Protein AF-A3IJY5-F1 (afdb_monomer)

pLDDT: mean 81.61, std 14.94, range [40.0, 97.06]

Secondary structure (DSSP, 8-state):
-HHHHHHHHHHHHHHHHHHHHHHHHHHHHHHHHHHHHHHHHHHHHHHHHHHHHHHHHHHHHTTT-----S----GGGGTT-BHHHHHHHHHHTTPEEEEEETTEEEEE-SSS--EEEE-PTTTPBPPHHHHHHHHHHHT--HHHHHHT-

Mean predicted aligned error: 16.36 Å

Radius of gyration: 32.99 Å; Cα contacts (8 Å, |Δi|>4): 113; chains: 1; bounding box: 79×27×88 Å

Sequence (149 aa):
MIKLESEYAFEEAQTIEKEKEKILLQNKEIKEKLNSEIEKNKCLEFALDTYKKGKDYISNATDTNNSSNYPSIPTSYLTNISSRKAIKAFQKLGFEKDRHNGDHFILKKIETHTITVPIPHPRQELNPLTLKNILIQTNTSLEDFLDNL

Solvent-accessible surface area (backbone atoms only — not comparable to full-atom values): 8551 Å² total; per-residue (Å²): 109,73,70,59,56,54,50,52,54,50,53,52,53,54,51,54,52,55,52,51,52,52,52,52,52,51,54,50,52,50,52,52,54,52,52,54,52,51,54,52,49,51,55,50,52,53,51,50,51,53,51,49,52,56,48,49,58,51,57,68,51,59,79,78,50,100,72,76,96,55,82,83,77,59,49,78,81,39,56,90,38,30,37,70,40,53,53,50,17,42,40,73,75,59,34,41,85,70,53,75,59,91,55,32,39,32,33,34,31,98,92,47,80,71,46,76,45,64,36,58,81,86,84,39,57,43,56,27,67,60,53,51,50,50,32,61,76,66,73,49,57,71,64,67,47,62,79,40,92

Foldseek 3Di:
DVVVVVVVVVVVVVVVVVVVVVVVVVVVVVVVVVVVVVVVVVVVVVVVVVVVVVVVVVVVVVVPDPDDPDDCPDLVLQPPAALVQQVQLVVVVQWDFDDDDVQWTWTCHPVAGIDIRGHPPDGDRDRSVSSVVRCVRRVHDPVSSVVRD

Structure (mmCIF, N/CA/C/O backbone):
data_AF-A3IJY5-F1
#
_entry.id   AF-A3IJY5-F1
#
loop_
_atom_site.group_PDB
_atom_site.id
_atom_site.type_symbol
_atom_site.label_atom_id
_atom_site.label_alt_id
_atom_site.label_comp_id
_atom_site.label_asym_id
_atom_site.label_entity_id
_atom_site.label_seq_id
_atom_site.pdbx_PDB_ins_code
_atom_site.Cartn_x
_atom_site.Cartn_y
_atom_site.Cartn_z
_atom_site.occupancy
_atom_site.B_iso_or_equiv
_atom_site.auth_seq_id
_atom_site.auth_comp_id
_atom_site.auth_asym_id
_atom_site.auth_atom_id
_atom_site.pdbx_PDB_model_num
ATOM 1 N N . MET A 1 1 ? -52.881 1.410 57.050 1.00 62.75 1 MET A N 1
ATOM 2 C CA . MET A 1 1 ? -52.303 2.198 55.943 1.00 62.75 1 MET A CA 1
ATOM 3 C C . MET A 1 1 ? -50.832 2.505 56.203 1.00 62.75 1 MET A 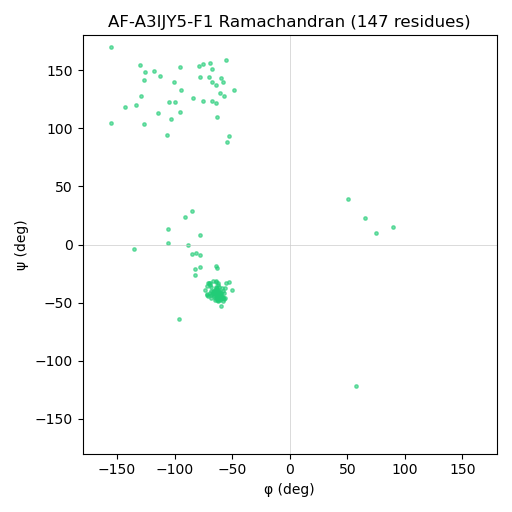C 1
ATOM 5 O O . MET A 1 1 ? -50.012 1.899 55.540 1.00 62.75 1 MET A O 1
ATOM 9 N N . ILE A 1 2 ? -50.499 3.253 57.263 1.00 63.47 2 ILE A N 1
ATOM 10 C CA . ILE A 1 2 ? -49.119 3.663 57.626 1.00 63.47 2 ILE A CA 1
ATOM 11 C C . ILE A 1 2 ? -48.096 2.504 57.665 1.00 63.47 2 ILE A C 1
ATOM 13 O O . ILE A 1 2 ? -46.962 2.655 57.230 1.00 63.47 2 ILE A O 1
ATOM 17 N N . LYS A 1 3 ? -48.495 1.323 58.159 1.00 65.06 3 LYS A N 1
ATOM 18 C CA . LYS A 1 3 ? -47.605 0.154 58.290 1.00 65.06 3 LYS A CA 1
ATOM 19 C C . LYS A 1 3 ? -47.220 -0.490 56.946 1.00 65.06 3 LYS A C 1
ATOM 21 O O . LYS A 1 3 ? -46.104 -0.970 56.811 1.00 65.06 3 LYS A O 1
ATOM 26 N N . LEU A 1 4 ? -48.128 -0.465 55.964 1.00 68.69 4 LEU A N 1
ATOM 27 C CA . LEU A 1 4 ? -47.862 -0.975 54.611 1.00 68.69 4 LEU A CA 1
ATOM 28 C C . LEU A 1 4 ? -46.951 -0.020 53.831 1.00 68.69 4 LEU A C 1
ATOM 30 O O . LEU A 1 4 ? -46.056 -0.465 53.123 1.00 68.69 4 LEU A O 1
ATOM 34 N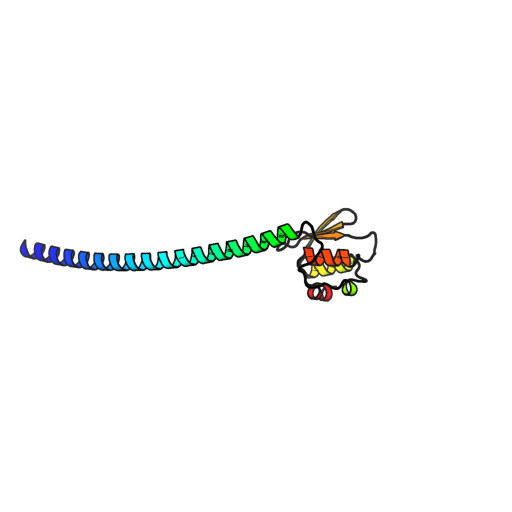 N . GLU A 1 5 ? -47.155 1.290 53.988 1.00 71.50 5 GLU A N 1
ATOM 35 C CA . GLU A 1 5 ? -46.312 2.314 53.355 1.00 71.50 5 GLU A CA 1
ATOM 36 C C . GLU A 1 5 ? -44.866 2.252 53.868 1.00 71.50 5 GLU A C 1
ATOM 38 O O . GLU A 1 5 ? -43.931 2.395 53.084 1.00 71.50 5 GLU A O 1
ATOM 43 N N . SER A 1 6 ? -44.664 1.966 55.162 1.00 73.88 6 SER A N 1
ATOM 44 C CA . SER A 1 6 ? -43.318 1.781 55.722 1.00 73.88 6 SER A CA 1
ATOM 45 C C . SER A 1 6 ? -42.614 0.512 55.235 1.00 73.88 6 SER A C 1
ATOM 47 O O . SER A 1 6 ? -41.395 0.512 55.098 1.00 73.88 6 SER A O 1
ATOM 49 N N . GLU A 1 7 ? -43.363 -0.563 54.980 1.00 78.75 7 GLU A N 1
ATOM 50 C CA . GLU A 1 7 ? -42.820 -1.828 54.461 1.00 78.75 7 GLU A CA 1
ATOM 51 C C . GLU A 1 7 ? -42.380 -1.671 53.002 1.00 78.75 7 GLU A C 1
ATOM 53 O O . GLU A 1 7 ? -41.259 -2.031 52.651 1.00 78.75 7 GLU A O 1
ATOM 58 N N . TYR A 1 8 ? -43.212 -1.020 52.184 1.00 80.69 8 TYR A N 1
ATOM 59 C CA . TYR A 1 8 ? -42.893 -0.716 50.789 1.00 80.69 8 TYR A CA 1
ATOM 60 C C . TYR A 1 8 ? -41.650 0.181 50.660 1.00 80.69 8 TYR A C 1
ATOM 62 O O . TYR A 1 8 ? -40.743 -0.116 49.886 1.00 80.69 8 TYR A O 1
ATOM 70 N N . ALA A 1 9 ? -41.559 1.237 51.476 1.00 83.00 9 ALA A N 1
ATOM 71 C CA . ALA A 1 9 ? -40.391 2.118 51.492 1.00 83.00 9 ALA A CA 1
ATOM 72 C C . ALA A 1 9 ? -39.099 1.388 51.914 1.00 83.00 9 ALA A C 1
ATOM 74 O O . ALA A 1 9 ? -38.011 1.716 51.438 1.00 83.00 9 ALA A O 1
ATOM 75 N N . PHE A 1 10 ? -39.206 0.394 52.801 1.00 85.50 10 PHE A N 1
ATOM 76 C CA . PHE A 1 10 ? -38.069 -0.418 53.230 1.00 85.50 10 PHE A CA 1
ATOM 77 C C . PHE A 1 10 ? -37.588 -1.372 52.127 1.00 85.50 10 PHE A C 1
ATOM 79 O O . PHE A 1 10 ? -36.384 -1.475 51.887 1.00 85.50 10 PHE A O 1
ATOM 86 N N . GLU A 1 11 ? -38.510 -2.038 51.428 1.00 87.19 11 GLU A N 1
ATOM 87 C CA . GLU A 1 11 ? -38.173 -2.895 50.286 1.00 87.19 11 GLU A CA 1
ATOM 88 C C . GLU A 1 11 ? -37.520 -2.093 49.153 1.00 87.19 11 GLU A C 1
ATOM 90 O O . GLU A 1 11 ? -36.477 -2.495 48.630 1.00 87.19 11 GLU A O 1
ATOM 95 N N . GLU A 1 12 ? -38.070 -0.919 48.830 1.00 90.19 12 GLU A N 1
ATOM 96 C CA . GLU A 1 12 ? -37.521 -0.017 47.816 1.00 90.19 12 GLU A CA 1
ATOM 97 C C . GLU A 1 12 ? -36.095 0.432 48.180 1.00 90.19 12 GLU A C 1
ATOM 99 O O . GLU A 1 12 ? -35.175 0.293 47.369 1.00 90.19 12 GLU A O 1
ATOM 104 N N . ALA A 1 13 ? -35.857 0.847 49.429 1.00 87.06 13 ALA A N 1
ATOM 105 C CA . ALA A 1 13 ? -34.520 1.206 49.903 1.00 87.06 13 ALA A CA 1
ATOM 106 C C . ALA A 1 13 ? -33.512 0.051 49.759 1.00 87.06 13 ALA A C 1
ATOM 108 O O . ALA A 1 13 ? -32.376 0.264 49.331 1.00 87.06 13 ALA A O 1
ATOM 109 N N . GLN A 1 14 ? -33.934 -1.182 50.047 1.00 92.62 14 GLN A N 1
ATOM 110 C CA . GLN A 1 14 ? -33.075 -2.359 49.937 1.00 92.62 14 GLN A CA 1
ATOM 111 C C . GLN A 1 14 ? -32.749 -2.713 48.474 1.00 92.62 14 GLN A C 1
ATOM 113 O O . GLN A 1 14 ? -31.654 -3.195 48.175 1.00 92.62 14 GLN A O 1
ATOM 118 N N . THR A 1 15 ? -33.676 -2.472 47.541 1.00 93.25 15 THR A N 1
ATOM 119 C CA . THR A 1 15 ? -33.404 -2.640 46.103 1.00 93.25 15 THR A CA 1
ATOM 120 C C . THR A 1 15 ? -32.419 -1.601 45.577 1.00 93.25 15 THR A C 1
ATOM 122 O O . THR A 1 15 ? -31.458 -1.969 44.898 1.00 93.25 15 THR A O 1
ATOM 125 N N . ILE A 1 16 ? -32.590 -0.335 45.969 1.00 92.31 16 ILE A N 1
ATOM 126 C CA . ILE A 1 16 ? -31.683 0.765 45.619 1.00 92.31 16 ILE A CA 1
ATOM 127 C C . ILE A 1 16 ? -30.273 0.490 46.154 1.00 92.31 16 ILE A C 1
ATOM 129 O O . ILE A 1 16 ? -29.283 0.728 45.459 1.00 92.31 16 ILE A O 1
ATOM 133 N N . GLU A 1 17 ? -30.158 -0.044 47.372 1.00 93.06 17 GLU A N 1
ATOM 134 C CA . GLU A 1 17 ? -28.868 -0.390 47.972 1.00 93.06 17 GLU A CA 1
ATOM 135 C C . GLU A 1 17 ? -28.141 -1.488 47.179 1.00 93.06 17 GLU A C 1
ATOM 137 O O . GLU A 1 17 ? -26.975 -1.315 46.816 1.00 93.06 17 GLU A O 1
ATOM 142 N N . LYS A 1 18 ? -28.846 -2.562 46.796 1.00 94.75 18 LYS A N 1
ATOM 143 C CA . LYS A 1 18 ? -28.293 -3.630 45.940 1.00 94.75 18 LYS A CA 1
ATOM 144 C C . LYS A 1 18 ? -27.859 -3.110 44.568 1.00 94.75 18 LYS A C 1
ATOM 146 O O . LYS A 1 18 ? -26.823 -3.517 44.040 1.00 94.75 18 LYS A O 1
ATOM 151 N N . GLU A 1 19 ? -28.640 -2.214 43.969 1.00 95.25 19 GLU A N 1
ATOM 152 C CA . GLU A 1 19 ? -28.309 -1.628 42.670 1.00 95.25 19 GLU A CA 1
ATOM 153 C C . GLU A 1 19 ? -27.078 -0.715 42.760 1.00 95.25 19 GLU A C 1
ATOM 155 O O . GLU A 1 19 ? -26.178 -0.794 41.921 1.00 95.25 19 GLU A O 1
ATOM 160 N N . LYS A 1 20 ? -26.971 0.074 43.834 1.00 95.12 20 LYS A N 1
ATOM 161 C CA . LYS A 1 20 ? -25.795 0.901 44.124 1.00 95.12 20 LYS A CA 1
ATOM 162 C C . LYS A 1 20 ? -24.528 0.059 44.281 1.00 95.12 20 LYS A C 1
ATOM 164 O O . LYS A 1 20 ? -23.491 0.426 43.727 1.00 95.12 20 LYS A O 1
ATOM 169 N N . GLU A 1 21 ? -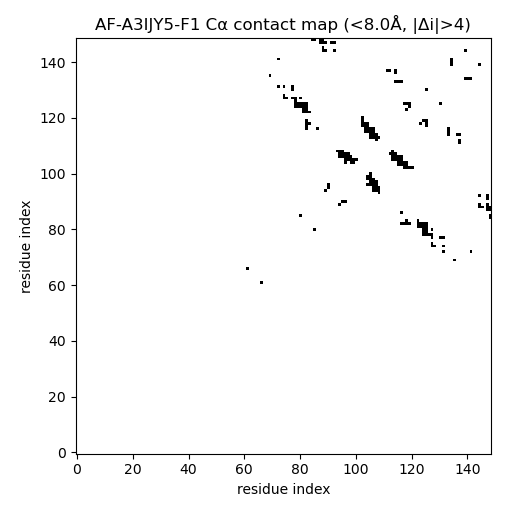24.596 -1.066 44.991 1.00 95.69 21 GLU A N 1
ATOM 170 C CA . GLU A 1 21 ? -23.463 -1.993 45.117 1.00 95.69 21 GLU A CA 1
ATOM 171 C C . GLU A 1 21 ? -23.044 -2.577 43.764 1.00 95.69 21 GLU A C 1
ATOM 173 O O . GLU A 1 21 ? -21.853 -2.623 43.441 1.00 95.69 21 GLU A O 1
ATOM 178 N N . LYS A 1 22 ? -24.016 -2.958 42.928 1.00 96.69 22 LYS A N 1
ATOM 179 C CA . LYS A 1 22 ? -23.751 -3.464 41.577 1.00 96.69 22 LYS A CA 1
ATOM 180 C C . LYS A 1 22 ? -23.062 -2.414 40.704 1.00 96.69 22 LYS A C 1
ATOM 182 O O . LYS A 1 22 ? -22.065 -2.725 40.051 1.00 96.69 22 LYS A O 1
ATOM 187 N N . ILE A 1 23 ? -23.553 -1.174 40.721 1.00 95.94 23 ILE A N 1
ATOM 188 C CA . ILE A 1 23 ? -22.954 -0.050 39.989 1.00 95.94 23 ILE A CA 1
ATOM 189 C C . ILE A 1 23 ? -21.532 0.224 40.495 1.00 95.94 23 ILE A C 1
ATOM 191 O O . ILE A 1 23 ? -20.623 0.455 39.698 1.00 95.94 23 ILE A O 1
ATOM 195 N N . LEU A 1 24 ? -21.306 0.163 41.810 1.00 96.44 24 LEU A N 1
ATOM 196 C CA . LEU A 1 24 ? -19.981 0.354 42.397 1.00 96.44 24 LEU A CA 1
ATOM 197 C C . LEU A 1 24 ? -18.983 -0.701 41.899 1.00 96.44 24 LEU A C 1
ATOM 199 O O . LEU A 1 24 ? -17.856 -0.358 41.534 1.00 96.44 24 LEU A O 1
ATOM 203 N N . LEU A 1 25 ? -19.404 -1.966 41.843 1.00 96.31 25 LEU A N 1
ATOM 204 C CA . LEU A 1 25 ? -18.572 -3.059 41.348 1.00 96.31 25 LEU A CA 1
ATOM 205 C C . LEU A 1 25 ? -18.259 -2.903 39.853 1.00 96.31 25 LEU A C 1
ATOM 207 O O . LEU A 1 25 ? -17.102 -3.024 39.455 1.00 96.31 25 LEU A O 1
ATOM 211 N N . GLN A 1 26 ? -19.261 -2.550 39.043 1.00 96.31 26 GLN A N 1
ATOM 212 C CA . GLN A 1 26 ? -19.077 -2.270 37.616 1.00 96.31 26 GLN A CA 1
ATOM 213 C C . GLN A 1 26 ? -18.105 -1.106 37.385 1.00 96.31 26 GLN A C 1
ATOM 215 O O . GLN A 1 26 ? -17.205 -1.209 36.555 1.00 96.31 26 GLN A O 1
ATOM 220 N N . ASN A 1 27 ? -18.228 -0.021 38.154 1.00 96.12 27 ASN A N 1
ATOM 221 C CA . ASN A 1 27 ? -17.319 1.123 38.064 1.00 96.12 27 ASN A CA 1
ATOM 222 C C . ASN A 1 27 ? -15.878 0.747 38.424 1.00 96.12 27 ASN A C 1
ATOM 224 O O . ASN A 1 27 ? -14.938 1.238 37.795 1.00 96.12 27 ASN A O 1
ATOM 228 N N . LYS A 1 28 ? -15.693 -0.138 39.409 1.00 96.94 28 LYS A N 1
ATOM 229 C CA . LYS A 1 28 ? -14.371 -0.668 39.754 1.00 96.94 28 LYS A CA 1
ATOM 230 C C . LYS A 1 28 ? -13.773 -1.458 38.586 1.00 96.94 28 LYS A C 1
ATOM 232 O O . LYS A 1 28 ? -12.639 -1.191 38.199 1.00 96.94 28 LYS A O 1
ATOM 237 N N . GLU A 1 29 ? -14.548 -2.357 37.987 1.00 96.94 29 GLU A N 1
ATOM 238 C CA . GLU A 1 29 ? -14.103 -3.177 36.856 1.00 96.94 29 GLU A CA 1
ATOM 239 C C . GLU A 1 29 ? -13.775 -2.323 35.617 1.00 96.94 29 GLU A C 1
ATOM 241 O O . GLU A 1 29 ? -12.755 -2.528 34.958 1.00 96.94 29 GLU A O 1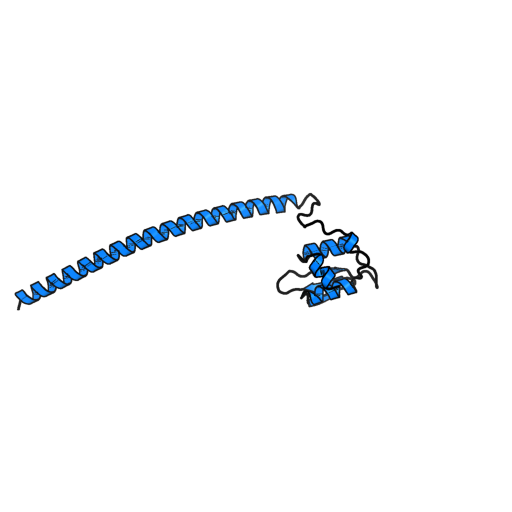
ATOM 246 N N . ILE A 1 30 ? -14.598 -1.311 35.320 1.00 97.06 30 ILE A N 1
ATOM 247 C CA . ILE A 1 30 ? -14.348 -0.351 34.234 1.00 97.06 30 ILE A CA 1
ATOM 248 C C . ILE A 1 30 ? -13.039 0.404 34.472 1.00 97.06 30 ILE A C 1
ATOM 250 O O . ILE A 1 30 ? -12.248 0.571 33.544 1.00 97.06 30 ILE A O 1
ATOM 254 N N . LYS A 1 31 ? -12.783 0.838 35.710 1.00 96.00 31 LYS A N 1
ATOM 255 C CA . LYS A 1 31 ? -11.553 1.553 36.066 1.00 96.00 31 LYS A CA 1
ATOM 256 C C . LYS A 1 31 ? -10.311 0.677 35.889 1.00 96.00 31 LYS A C 1
ATOM 258 O O . LYS A 1 31 ? -9.300 1.163 35.387 1.00 96.00 31 LYS A O 1
ATOM 263 N N . GLU A 1 32 ? -10.388 -0.597 36.263 1.00 96.25 32 GLU A N 1
ATOM 264 C CA . GLU A 1 32 ? -9.300 -1.563 36.065 1.00 96.25 32 GLU A CA 1
ATOM 265 C C . GLU A 1 32 ? -9.030 -1.808 34.572 1.00 96.25 32 GLU A C 1
ATOM 267 O O . GLU A 1 32 ? -7.882 -1.707 34.132 1.00 96.25 32 GLU A O 1
ATOM 272 N N . LYS A 1 33 ? -10.083 -2.023 33.768 1.00 96.88 33 LYS A N 1
ATOM 273 C CA . LYS A 1 33 ? -9.973 -2.163 32.303 1.00 96.88 33 LYS A CA 1
ATOM 274 C C . LYS A 1 33 ? -9.361 -0.924 31.653 1.00 96.88 33 LYS A C 1
ATOM 276 O O . LYS A 1 33 ? -8.460 -1.045 30.828 1.00 96.88 33 LYS A O 1
ATOM 281 N N . LEU A 1 34 ? -9.811 0.264 32.056 1.00 96.38 34 LEU A N 1
ATOM 282 C CA . LEU A 1 34 ? -9.280 1.529 31.555 1.00 96.38 34 LEU A CA 1
ATOM 283 C C . LEU A 1 34 ? -7.787 1.677 31.870 1.00 96.38 34 LEU A C 1
ATOM 285 O O . LEU A 1 34 ? -7.019 2.071 30.997 1.00 96.38 34 LEU A O 1
ATOM 289 N N . ASN A 1 35 ? -7.361 1.339 33.091 1.00 95.94 35 ASN A N 1
ATOM 290 C CA . ASN A 1 35 ? -5.950 1.412 33.464 1.00 95.94 35 ASN A CA 1
ATOM 291 C C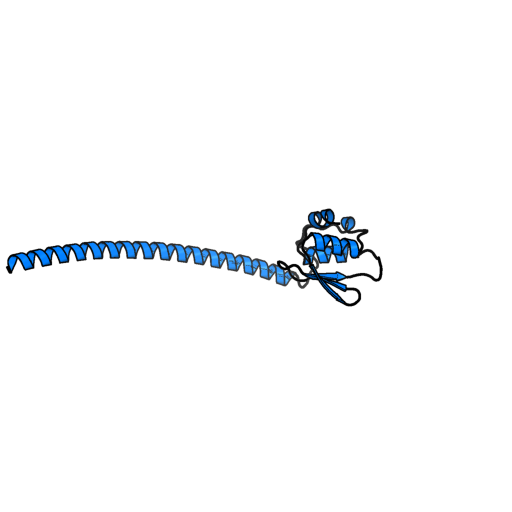 . ASN A 1 35 ? -5.087 0.445 32.635 1.00 95.94 35 ASN A C 1
ATOM 293 O O . ASN A 1 35 ? -4.018 0.830 32.168 1.00 95.94 35 ASN A O 1
ATOM 297 N N . SER A 1 36 ? -5.582 -0.772 32.393 1.00 94.44 36 SER A N 1
ATOM 298 C CA . SER A 1 36 ? -4.901 -1.753 31.542 1.00 94.44 36 SER A CA 1
ATOM 299 C C . SER A 1 36 ? -4.734 -1.259 30.097 1.00 94.44 36 SER A C 1
ATOM 301 O O . SER A 1 36 ? -3.645 -1.372 29.530 1.00 94.44 36 SER A O 1
ATOM 303 N N . GLU A 1 37 ? -5.763 -0.639 29.510 1.00 95.75 37 GLU A N 1
ATOM 304 C CA . GLU A 1 37 ? -5.663 -0.097 28.147 1.00 95.75 37 GLU A CA 1
ATOM 305 C C . GLU A 1 37 ? -4.720 1.120 28.084 1.00 95.75 37 GLU A C 1
ATOM 307 O O . GLU A 1 37 ? -3.972 1.274 27.119 1.00 95.75 37 GLU A O 1
ATOM 312 N N . ILE A 1 38 ? -4.682 1.958 29.130 1.00 96.19 38 ILE A N 1
ATOM 313 C CA . ILE A 1 38 ? -3.720 3.069 29.237 1.00 96.19 38 ILE A CA 1
ATOM 314 C C . ILE A 1 38 ? -2.279 2.546 29.238 1.00 96.19 38 ILE A C 1
ATOM 316 O O . ILE A 1 38 ? -1.424 3.105 28.552 1.00 96.19 38 ILE A O 1
ATOM 320 N N . GLU A 1 39 ? -1.988 1.486 29.993 1.00 93.75 39 GLU A N 1
ATOM 321 C CA . GLU A 1 39 ? -0.653 0.878 30.024 1.00 93.75 39 GLU A CA 1
ATOM 322 C C . GLU A 1 39 ? -0.256 0.317 28.657 1.00 93.75 39 GLU A C 1
ATOM 324 O O . GLU A 1 39 ? 0.842 0.590 28.168 1.00 93.75 39 GLU A O 1
ATOM 329 N N . LYS A 1 40 ? -1.178 -0.377 27.985 1.00 94.19 40 LYS A N 1
ATOM 330 C CA . LYS A 1 40 ? -0.967 -0.884 26.626 1.00 94.19 40 LYS A CA 1
ATOM 331 C C . LYS A 1 40 ? -0.697 0.242 25.623 1.00 94.19 40 LYS A C 1
ATOM 333 O O . LYS A 1 40 ? 0.230 0.129 24.821 1.00 94.19 40 LYS A O 1
ATOM 338 N N . ASN A 1 41 ? -1.446 1.342 25.698 1.00 94.12 41 ASN A N 1
ATOM 339 C CA . ASN A 1 41 ? -1.236 2.510 24.841 1.00 94.12 41 ASN A CA 1
ATOM 340 C C . ASN A 1 41 ? 0.132 3.158 25.080 1.00 94.12 41 ASN A C 1
ATOM 342 O O . ASN A 1 41 ? 0.826 3.463 24.115 1.00 94.12 41 ASN A O 1
ATOM 346 N N . LYS A 1 42 ? 0.583 3.273 26.336 1.00 94.38 42 LYS A N 1
ATOM 347 C CA . LYS A 1 42 ? 1.941 3.756 26.650 1.00 94.38 42 LYS A CA 1
ATOM 348 C C . LYS A 1 42 ? 3.026 2.865 26.045 1.00 94.38 42 LYS A C 1
ATOM 350 O O . LYS A 1 42 ? 4.005 3.370 25.500 1.00 94.38 42 LYS A O 1
ATOM 355 N N . CYS A 1 43 ? 2.861 1.542 26.114 1.00 88.69 43 CYS A N 1
ATOM 356 C CA . CYS A 1 43 ? 3.795 0.611 25.479 1.00 88.69 43 CYS A CA 1
ATOM 357 C C . CYS A 1 43 ? 3.834 0.786 23.952 1.00 88.69 43 CYS A C 1
ATOM 359 O O . CYS A 1 43 ? 4.912 0.736 23.360 1.00 88.69 43 CYS A O 1
ATOM 361 N N . LEU A 1 44 ? 2.682 1.023 23.316 1.00 92.94 44 LEU A N 1
ATOM 362 C CA . LEU A 1 44 ? 2.597 1.283 21.877 1.00 92.94 44 LEU A CA 1
ATOM 363 C C . LEU A 1 44 ? 3.240 2.618 21.487 1.00 92.94 44 LEU A C 1
ATOM 365 O O . LEU A 1 44 ? 3.979 2.661 20.507 1.00 92.94 44 LEU A O 1
ATOM 369 N N . GLU A 1 45 ? 3.013 3.684 22.256 1.00 91.19 45 GLU A N 1
ATOM 370 C CA . GLU A 1 45 ? 3.671 4.981 22.050 1.00 91.19 45 GLU A CA 1
ATOM 371 C C . GLU A 1 45 ? 5.193 4.842 22.122 1.00 91.19 45 GLU A C 1
ATOM 373 O O . GLU A 1 45 ? 5.900 5.285 21.217 1.00 91.19 45 GLU A O 1
ATOM 378 N N . PHE A 1 46 ? 5.700 4.126 23.128 1.00 91.50 46 PHE A N 1
ATOM 379 C CA . PHE A 1 46 ? 7.127 3.843 23.246 1.00 91.50 46 PHE A CA 1
ATOM 380 C C . PHE A 1 46 ? 7.670 3.046 22.044 1.00 91.50 46 PHE A C 1
ATOM 382 O O . PHE A 1 46 ? 8.733 3.363 21.500 1.00 91.50 46 PHE A O 1
ATOM 389 N N . ALA A 1 47 ? 6.936 2.033 21.576 1.00 89.19 47 ALA A N 1
ATOM 390 C CA . ALA A 1 47 ? 7.317 1.266 20.390 1.00 89.19 47 ALA A CA 1
ATOM 391 C C . ALA A 1 47 ? 7.320 2.133 19.112 1.00 89.19 47 ALA A C 1
ATOM 393 O O . ALA A 1 47 ? 8.227 2.032 18.287 1.00 89.19 47 ALA A O 1
ATOM 394 N N . LEU A 1 48 ? 6.350 3.036 18.958 1.00 87.62 48 LEU A N 1
ATOM 395 C CA . LEU A 1 48 ? 6.307 3.970 17.832 1.00 87.62 48 LEU A CA 1
ATOM 396 C C . LEU A 1 48 ? 7.463 4.969 17.870 1.00 87.62 48 LEU A C 1
ATOM 398 O O . LEU A 1 48 ? 8.058 5.243 16.829 1.00 87.62 48 LEU A O 1
ATOM 402 N N . ASP A 1 49 ? 7.810 5.486 19.044 1.00 86.38 49 ASP A N 1
ATOM 403 C CA . ASP A 1 49 ? 8.929 6.413 19.205 1.00 86.38 49 ASP A CA 1
ATOM 404 C C . ASP A 1 49 ? 10.274 5.750 18.908 1.00 86.38 49 ASP A C 1
ATOM 406 O O . ASP A 1 49 ? 11.133 6.354 18.265 1.00 86.38 49 ASP A O 1
ATOM 410 N N . THR A 1 50 ? 10.465 4.497 19.327 1.00 84.69 50 THR A N 1
ATOM 411 C CA . THR A 1 50 ? 11.676 3.732 18.985 1.00 84.69 50 THR A CA 1
ATOM 412 C C . THR A 1 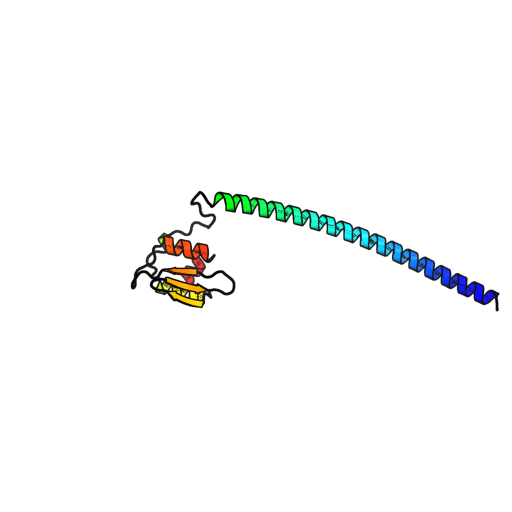50 ? 11.765 3.454 17.484 1.00 84.69 50 THR A C 1
ATOM 414 O O . THR A 1 50 ? 12.830 3.654 16.897 1.00 84.69 50 THR A O 1
ATOM 417 N N . TYR A 1 51 ? 10.653 3.092 16.836 1.00 81.19 51 TYR A N 1
ATOM 418 C CA . TYR A 1 51 ? 10.601 2.911 15.383 1.00 81.19 51 TYR A CA 1
ATOM 419 C C . TYR A 1 51 ? 10.881 4.214 14.620 1.00 81.19 51 TYR A C 1
ATOM 421 O O . TYR A 1 51 ? 11.684 4.222 13.687 1.00 81.19 51 TYR A O 1
ATOM 429 N N . LYS A 1 52 ? 10.262 5.331 15.028 1.00 81.75 52 LYS A N 1
ATOM 430 C CA . LYS A 1 52 ? 10.495 6.656 14.431 1.00 81.75 52 LYS A CA 1
ATOM 431 C C . LYS A 1 52 ? 11.941 7.100 14.603 1.00 81.75 52 LYS A C 1
ATOM 433 O O . LYS A 1 52 ? 12.565 7.448 13.613 1.00 81.75 52 LYS A O 1
ATOM 438 N N . LYS A 1 53 ? 12.512 6.988 15.807 1.00 73.94 53 LYS A N 1
ATOM 439 C CA . LYS A 1 53 ? 13.935 7.288 16.037 1.00 73.94 53 LYS A CA 1
ATOM 440 C C . LYS A 1 53 ? 14.830 6.442 15.136 1.00 73.94 53 LYS A C 1
ATOM 442 O O . LYS A 1 53 ? 15.709 6.990 14.484 1.00 73.94 53 LYS A O 1
ATOM 447 N N . GLY A 1 54 ? 14.583 5.133 15.042 1.00 67.62 54 GLY A N 1
ATOM 448 C CA . GLY A 1 54 ? 15.302 4.257 14.112 1.00 67.62 54 GLY A CA 1
ATOM 449 C C . GLY A 1 54 ? 15.188 4.716 12.654 1.00 67.62 54 GLY A C 1
ATOM 450 O O . GLY A 1 54 ? 16.186 4.742 11.939 1.00 67.62 54 GLY A O 1
ATOM 451 N N . LYS A 1 55 ? 13.998 5.153 12.229 1.00 64.12 55 LYS A N 1
ATOM 452 C CA . LYS A 1 55 ? 13.748 5.707 10.892 1.00 64.12 55 LYS A CA 1
ATOM 453 C C . LYS A 1 55 ? 14.459 7.045 10.654 1.00 64.12 55 LYS A C 1
ATOM 455 O O . LYS A 1 55 ? 15.002 7.228 9.570 1.00 64.12 55 LYS A O 1
ATOM 460 N N . ASP A 1 56 ? 14.508 7.933 11.641 1.00 55.91 56 ASP A N 1
ATOM 461 C CA . ASP A 1 56 ? 15.151 9.249 11.534 1.00 55.91 56 ASP A CA 1
ATOM 462 C C . ASP A 1 56 ? 16.686 9.133 11.499 1.00 55.91 56 ASP A C 1
ATOM 464 O O . ASP A 1 56 ? 17.362 9.849 10.760 1.00 55.91 56 ASP A O 1
ATOM 468 N N . TYR A 1 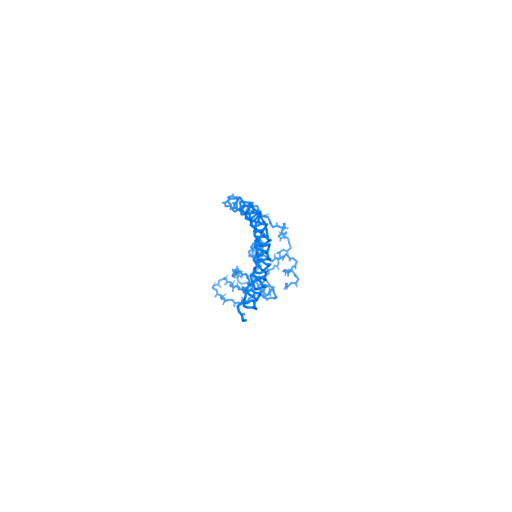57 ? 17.263 8.172 12.234 1.00 56.06 57 TYR A N 1
ATOM 469 C CA . TYR A 1 57 ? 18.680 7.814 12.085 1.00 56.06 57 TYR A CA 1
ATOM 470 C C . TYR A 1 57 ? 18.986 7.269 10.681 1.00 56.06 57 TYR A C 1
ATOM 472 O O . TYR A 1 57 ? 20.057 7.545 10.144 1.00 56.06 57 TYR A O 1
ATOM 480 N N . ILE A 1 58 ? 18.048 6.543 10.065 1.00 52.62 58 ILE A N 1
ATOM 481 C CA . ILE A 1 58 ? 18.183 6.062 8.685 1.00 52.62 58 ILE A CA 1
ATOM 482 C C . ILE A 1 58 ? 18.040 7.222 7.686 1.00 52.62 58 ILE A C 1
ATOM 484 O O . ILE A 1 58 ? 18.858 7.313 6.777 1.00 52.62 58 ILE A O 1
ATOM 488 N N . SER A 1 59 ? 17.086 8.145 7.864 1.00 51.81 59 SER A N 1
ATOM 489 C CA . SER A 1 59 ? 16.901 9.284 6.948 1.00 51.81 59 SER A CA 1
ATOM 490 C C . SER A 1 59 ? 18.048 10.297 7.006 1.00 51.81 59 SER A C 1
ATOM 492 O O . SER A 1 59 ? 18.462 10.815 5.974 1.00 51.81 59 SER A O 1
ATOM 494 N N . ASN A 1 60 ? 18.620 10.540 8.188 1.00 45.97 60 ASN A N 1
ATOM 495 C CA . ASN A 1 60 ? 19.736 11.479 8.350 1.00 45.97 60 ASN A CA 1
ATOM 496 C C . ASN A 1 60 ? 21.086 10.886 7.899 1.00 45.97 60 ASN A C 1
ATOM 498 O O . ASN A 1 60 ? 22.021 11.629 7.606 1.00 45.97 60 ASN A O 1
ATOM 502 N N . ALA A 1 61 ? 21.200 9.555 7.812 1.00 41.59 61 ALA A N 1
ATOM 503 C CA . ALA A 1 61 ? 22.357 8.877 7.222 1.00 41.59 61 ALA A CA 1
ATOM 504 C C . ALA A 1 61 ? 22.288 8.804 5.683 1.00 41.59 61 ALA A C 1
ATOM 506 O O . ALA A 1 61 ? 23.322 8.654 5.027 1.00 41.59 61 ALA A O 1
ATOM 507 N N . THR A 1 62 ? 21.093 8.927 5.091 1.00 44.78 62 THR A N 1
ATOM 508 C CA . THR A 1 62 ? 20.896 8.834 3.634 1.00 44.78 62 THR A CA 1
ATOM 509 C C . THR A 1 62 ? 21.200 10.113 2.858 1.00 44.78 62 THR A C 1
ATOM 511 O O . THR A 1 62 ? 21.291 10.048 1.636 1.00 44.78 62 THR A O 1
ATOM 514 N N . ASP A 1 63 ? 21.464 11.235 3.531 1.00 47.19 63 ASP A N 1
ATOM 515 C CA . ASP A 1 63 ? 21.833 12.487 2.851 1.00 47.19 63 ASP A CA 1
ATOM 516 C C . ASP A 1 63 ? 23.345 12.633 2.600 1.00 47.19 63 ASP A C 1
ATOM 518 O O . ASP A 1 63 ? 23.779 13.613 1.996 1.00 47.19 63 ASP A O 1
ATOM 522 N N . THR A 1 64 ? 24.174 11.657 3.001 1.00 45.00 64 THR A N 1
ATOM 523 C CA . THR A 1 64 ? 25.629 11.719 2.745 1.00 45.00 64 THR A CA 1
ATOM 524 C C . THR A 1 64 ? 26.302 10.451 2.226 1.00 45.00 64 THR A C 1
ATOM 526 O O . THR A 1 64 ? 27.472 10.537 1.869 1.00 45.00 64 THR A O 1
ATOM 529 N N . ASN A 1 65 ? 25.632 9.300 2.072 1.00 40.53 65 ASN A N 1
ATOM 530 C CA . ASN A 1 65 ? 26.305 8.102 1.551 1.00 40.53 65 ASN A CA 1
ATOM 531 C C . ASN A 1 65 ? 25.410 7.250 0.641 1.00 40.53 65 ASN A C 1
ATOM 533 O O . ASN A 1 65 ? 24.412 6.680 1.072 1.00 40.53 65 ASN A O 1
ATOM 537 N N . ASN A 1 66 ? 25.831 7.108 -0.619 1.00 51.78 66 ASN A N 1
ATOM 538 C CA . ASN A 1 66 ? 25.368 6.078 -1.548 1.00 51.78 66 ASN A CA 1
ATOM 539 C C . ASN A 1 66 ? 25.506 4.678 -0.908 1.00 51.78 66 ASN A C 1
ATOM 541 O O . ASN A 1 66 ? 26.565 4.065 -1.008 1.00 51.78 66 ASN A O 1
ATOM 545 N N . SER A 1 67 ? 24.462 4.152 -0.264 1.00 40.00 67 SER A N 1
ATOM 546 C CA . SER A 1 67 ? 24.379 2.730 0.094 1.00 40.00 67 SER A CA 1
ATOM 547 C C . SER A 1 67 ? 22.921 2.299 0.236 1.00 40.00 67 SER A C 1
ATOM 549 O O . SER A 1 67 ? 22.216 2.645 1.180 1.00 40.00 67 SER A O 1
ATOM 551 N N . SER A 1 68 ? 22.450 1.582 -0.778 1.00 41.47 68 SER A N 1
ATOM 552 C CA . SER A 1 68 ? 21.098 1.057 -0.915 1.00 41.47 68 SER A CA 1
ATOM 553 C C . SER A 1 68 ? 20.776 0.026 0.168 1.00 41.47 68 SER A C 1
ATOM 555 O O . SER A 1 68 ? 21.384 -1.040 0.186 1.00 41.47 68 SER A O 1
ATOM 557 N N . ASN A 1 69 ? 19.737 0.268 0.969 1.00 42.81 69 ASN A N 1
ATOM 558 C CA . ASN A 1 69 ? 19.078 -0.772 1.773 1.00 42.81 69 ASN A CA 1
ATOM 559 C C . ASN A 1 69 ? 18.006 -1.534 0.958 1.00 42.81 69 ASN A C 1
ATOM 561 O O . ASN A 1 69 ? 17.003 -1.995 1.492 1.00 42.81 69 ASN A O 1
ATOM 565 N N . TYR A 1 70 ? 18.203 -1.614 -0.362 1.00 50.53 70 TYR A N 1
ATOM 566 C CA . TYR A 1 70 ? 17.425 -2.455 -1.266 1.00 50.53 70 TYR A CA 1
ATOM 567 C C . TYR A 1 70 ? 18.253 -3.706 -1.555 1.00 50.53 70 TYR A C 1
ATOM 569 O O . TYR A 1 70 ? 19.471 -3.568 -1.736 1.00 50.53 70 TYR A O 1
ATOM 577 N N . PRO A 1 71 ? 17.639 -4.907 -1.621 1.00 53.38 71 PRO A N 1
ATOM 578 C CA . PRO A 1 71 ? 18.339 -6.101 -2.082 1.00 53.38 71 PRO A CA 1
ATOM 579 C C . PRO A 1 71 ? 19.057 -5.738 -3.376 1.00 53.38 71 PRO A C 1
ATOM 581 O O . PRO A 1 71 ? 18.493 -5.027 -4.206 1.00 53.38 71 PRO A O 1
ATOM 584 N N . SER A 1 72 ? 20.330 -6.113 -3.492 1.00 67.00 72 SER A N 1
ATOM 585 C CA . SER A 1 72 ? 21.207 -5.716 -4.593 1.00 67.00 72 SER A CA 1
ATOM 586 C C . SER A 1 72 ? 20.574 -6.076 -5.942 1.00 67.00 72 SER A C 1
ATOM 588 O O . SER A 1 72 ? 20.852 -7.148 -6.469 1.00 67.00 72 SER A O 1
ATOM 590 N N . ILE A 1 73 ? 19.753 -5.186 -6.514 1.00 75.31 73 ILE A N 1
ATOM 591 C CA . ILE A 1 73 ? 19.218 -5.336 -7.866 1.00 75.31 73 ILE A CA 1
ATOM 592 C C . ILE A 1 73 ? 20.443 -5.312 -8.783 1.00 75.31 73 ILE A C 1
ATOM 594 O O . ILE A 1 73 ? 21.098 -4.255 -8.878 1.00 75.31 73 ILE A O 1
ATOM 598 N N . PRO A 1 74 ? 20.815 -6.449 -9.398 1.00 83.50 74 PRO A N 1
ATOM 599 C CA . PRO A 1 74 ? 22.011 -6.520 -10.212 1.00 83.50 74 PRO A CA 1
ATOM 600 C C . PRO A 1 74 ? 21.706 -5.822 -11.531 1.00 83.50 74 PRO A C 1
ATOM 602 O O . PRO A 1 74 ? 20.769 -6.181 -12.243 1.00 83.50 74 PRO A O 1
ATOM 605 N N . THR A 1 75 ? 22.504 -4.814 -11.878 1.00 83.81 75 THR A N 1
ATOM 606 C CA . THR A 1 75 ? 22.311 -4.047 -13.118 1.00 83.81 75 THR A CA 1
ATOM 607 C C . THR A 1 75 ? 22.496 -4.903 -14.373 1.00 83.81 75 THR A C 1
ATOM 609 O O . THR A 1 75 ? 21.990 -4.535 -15.428 1.00 83.81 75 THR A O 1
ATOM 612 N N . SER A 1 76 ? 23.144 -6.068 -14.265 1.00 86.44 76 SER A N 1
ATOM 613 C CA . SER A 1 76 ? 23.290 -7.045 -15.350 1.00 86.44 76 SER A CA 1
ATOM 614 C C . SER A 1 76 ? 21.948 -7.505 -15.930 1.00 86.44 76 SER A C 1
ATOM 616 O O . SER A 1 76 ? 21.836 -7.646 -17.147 1.00 86.44 76 SER A O 1
ATOM 618 N N . TYR A 1 77 ? 20.918 -7.670 -15.091 1.00 86.56 77 TYR A N 1
ATOM 619 C CA . TYR A 1 77 ? 19.573 -8.088 -15.516 1.00 86.56 77 TYR A CA 1
ATOM 620 C C . TYR A 1 77 ? 18.746 -6.960 -16.145 1.00 86.56 77 TYR A C 1
ATOM 622 O O . TYR A 1 77 ? 17.684 -7.208 -16.703 1.00 86.56 77 TYR A O 1
ATOM 630 N N . LEU A 1 78 ? 19.231 -5.719 -16.071 1.00 87.88 78 LEU A N 1
ATOM 631 C CA . LEU A 1 78 ? 18.545 -4.527 -16.575 1.00 87.88 78 LEU A CA 1
ATOM 632 C C . LEU A 1 78 ? 19.161 -3.996 -17.879 1.00 87.88 78 LEU A C 1
ATOM 634 O O . LEU A 1 78 ? 18.883 -2.871 -18.291 1.00 87.88 78 LEU A O 1
ATOM 638 N N . THR A 1 79 ? 20.018 -4.792 -18.518 1.00 86.88 79 THR A N 1
ATOM 639 C CA . THR A 1 79 ? 20.631 -4.482 -19.816 1.00 86.88 79 THR A CA 1
ATOM 640 C C . THR A 1 79 ? 19.652 -4.741 -20.964 1.00 86.88 79 THR A C 1
ATOM 642 O O . THR A 1 79 ? 18.753 -5.571 -20.851 1.00 86.88 79 THR A O 1
ATOM 645 N N . ASN A 1 80 ? 19.811 -4.046 -22.093 1.00 88.31 80 ASN A N 1
ATOM 646 C CA . ASN A 1 80 ? 19.007 -4.261 -23.303 1.00 88.31 80 ASN A CA 1
ATOM 647 C C . ASN A 1 80 ? 17.503 -3.927 -23.186 1.00 88.31 80 ASN A C 1
ATOM 649 O O . ASN A 1 80 ? 16.662 -4.420 -23.953 1.00 88.31 80 ASN A O 1
ATOM 653 N N . ILE A 1 81 ? 17.131 -3.067 -22.231 1.00 89.38 81 ILE A N 1
ATOM 654 C CA . ILE A 1 81 ? 15.741 -2.658 -21.998 1.00 89.38 81 ILE A CA 1
ATOM 655 C C . ILE A 1 81 ? 15.509 -1.257 -22.558 1.00 89.38 81 ILE A C 1
ATOM 657 O O . ILE A 1 81 ? 15.937 -0.253 -21.997 1.00 89.38 81 ILE A O 1
ATOM 661 N N . SER A 1 82 ? 14.771 -1.170 -23.666 1.00 90.19 82 SER A N 1
ATOM 662 C CA . SER A 1 82 ? 14.314 0.123 -24.200 1.00 90.19 82 SER A CA 1
ATOM 663 C C . SER A 1 82 ? 13.293 0.797 -23.279 1.00 90.19 82 SER A C 1
ATOM 665 O O . SER A 1 82 ? 12.469 0.113 -22.663 1.00 90.19 82 SER A O 1
ATOM 667 N N . SER A 1 83 ? 13.233 2.133 -23.287 1.00 88.19 83 SER A N 1
ATOM 668 C CA . SER A 1 83 ? 12.208 2.873 -22.529 1.00 88.19 83 SER A CA 1
ATOM 669 C C . SER A 1 83 ? 10.788 2.443 -22.868 1.00 88.19 83 SER A C 1
ATOM 671 O O . SER A 1 83 ? 9.932 2.412 -21.994 1.00 88.19 83 SER A O 1
ATOM 673 N N . ARG A 1 84 ? 10.518 2.040 -24.117 1.00 88.31 84 ARG A N 1
ATOM 674 C CA . ARG A 1 84 ? 9.191 1.541 -24.507 1.00 88.31 84 ARG A CA 1
ATOM 675 C C . ARG A 1 84 ? 8.832 0.238 -23.793 1.00 88.31 84 ARG A C 1
ATOM 677 O O . ARG A 1 84 ? 7.678 0.082 -23.404 1.00 88.31 84 ARG A O 1
ATOM 684 N N . LYS A 1 85 ? 9.788 -0.688 -23.654 1.00 91.31 85 LYS A N 1
ATOM 685 C CA . LYS A 1 85 ? 9.576 -1.942 -22.914 1.00 91.31 85 LYS A CA 1
ATOM 686 C C . LYS A 1 85 ? 9.339 -1.644 -21.437 1.00 91.31 85 LYS A C 1
ATOM 688 O O . LYS A 1 85 ? 8.332 -2.083 -20.900 1.00 91.31 85 LYS A O 1
ATOM 693 N N . ALA A 1 86 ? 10.184 -0.803 -20.839 1.00 91.44 86 ALA A N 1
ATOM 694 C CA . ALA A 1 86 ? 10.028 -0.396 -19.446 1.00 91.44 86 ALA A CA 1
ATOM 695 C C . ALA A 1 86 ? 8.664 0.269 -19.185 1.00 91.44 86 ALA A C 1
ATOM 697 O O . ALA A 1 86 ? 7.951 -0.139 -18.277 1.00 91.44 86 ALA A O 1
ATOM 698 N N . ILE A 1 87 ? 8.249 1.232 -20.020 1.00 90.56 87 ILE A N 1
ATOM 699 C CA . ILE A 1 87 ? 6.939 1.896 -19.896 1.00 90.56 87 ILE A CA 1
ATOM 700 C C . ILE A 1 87 ? 5.797 0.877 -19.967 1.00 90.56 87 ILE A C 1
ATOM 702 O O . ILE A 1 87 ? 4.885 0.939 -19.148 1.00 90.56 87 ILE A O 1
ATOM 706 N N . LYS A 1 88 ? 5.841 -0.069 -20.915 1.00 91.69 88 LYS A N 1
ATOM 707 C CA . LYS A 1 88 ? 4.816 -1.116 -21.026 1.00 91.69 88 LYS A CA 1
ATOM 708 C C . LYS A 1 88 ? 4.785 -2.031 -19.803 1.00 91.69 88 LYS A C 1
ATOM 710 O O . LYS A 1 88 ? 3.695 -2.354 -19.346 1.00 91.69 88 LYS A O 1
ATOM 715 N N . ALA A 1 89 ? 5.943 -2.423 -19.278 1.00 93.44 89 ALA A N 1
ATOM 716 C CA . ALA A 1 89 ? 6.026 -3.243 -18.073 1.00 93.44 89 ALA A CA 1
ATOM 717 C C . ALA A 1 89 ? 5.394 -2.528 -16.874 1.00 93.44 89 ALA A C 1
ATOM 719 O O . ALA A 1 89 ? 4.509 -3.078 -16.224 1.00 93.44 89 ALA A O 1
ATOM 720 N N . PHE A 1 90 ? 5.737 -1.254 -16.656 1.00 91.81 90 PHE A N 1
ATOM 721 C CA . PHE A 1 90 ? 5.101 -0.450 -15.611 1.00 91.81 90 PHE A CA 1
ATOM 722 C C . PHE A 1 90 ? 3.591 -0.296 -15.835 1.00 91.81 90 PHE A C 1
ATOM 724 O O . PHE A 1 90 ? 2.823 -0.373 -14.881 1.00 91.81 90 PHE A O 1
ATOM 731 N N . GLN A 1 91 ? 3.130 -0.165 -17.081 1.00 91.75 91 GLN A N 1
ATOM 732 C CA . GLN A 1 91 ? 1.695 -0.147 -17.373 1.00 91.75 91 GLN A CA 1
ATOM 733 C C . GLN A 1 91 ? 0.980 -1.442 -16.979 1.00 91.75 91 GLN A C 1
ATOM 735 O O . GLN A 1 91 ? -0.094 -1.377 -16.384 1.00 91.75 91 GLN A O 1
ATOM 740 N N . LYS A 1 92 ? 1.580 -2.611 -17.239 1.00 93.75 92 LYS A N 1
ATOM 741 C CA . LYS A 1 92 ? 1.034 -3.901 -16.781 1.00 93.75 92 LYS A CA 1
ATOM 742 C C . LYS A 1 92 ? 1.010 -4.010 -15.248 1.00 93.75 92 LYS A C 1
ATOM 744 O O . LYS A 1 92 ? 0.085 -4.595 -14.701 1.00 93.75 92 LYS A O 1
ATOM 749 N N . LEU A 1 93 ? 1.965 -3.378 -14.561 1.00 91.12 93 LEU A N 1
ATOM 750 C CA . LEU A 1 93 ? 2.048 -3.294 -13.093 1.00 91.12 93 LEU A CA 1
ATOM 751 C C . LEU A 1 93 ? 1.090 -2.257 -12.461 1.00 91.12 93 LEU A C 1
ATOM 753 O O . LEU A 1 93 ? 1.167 -1.974 -11.256 1.00 91.12 93 LEU A O 1
ATOM 757 N N . GLY A 1 94 ? 0.192 -1.676 -13.263 1.00 90.31 94 GLY A N 1
ATOM 758 C CA . GLY A 1 94 ? -0.850 -0.755 -12.808 1.00 90.31 94 GLY A CA 1
ATOM 759 C C . GLY A 1 94 ? -0.442 0.718 -12.793 1.00 90.31 94 GLY A C 1
ATOM 760 O O . GLY A 1 94 ? -1.122 1.527 -12.166 1.00 90.31 94 GLY A O 1
ATOM 761 N N . PHE A 1 95 ? 0.658 1.089 -13.454 1.00 90.81 95 PHE A N 1
ATOM 762 C CA . PHE A 1 95 ? 0.989 2.494 -13.674 1.00 90.81 95 PHE A CA 1
ATOM 763 C C . PHE A 1 95 ? 0.270 3.039 -14.913 1.00 90.81 95 PHE A C 1
ATOM 765 O O . PHE A 1 95 ? 0.420 2.552 -16.028 1.00 90.81 95 PHE A O 1
ATOM 772 N N . GLU A 1 96 ? -0.461 4.126 -14.758 1.00 89.94 96 GLU A N 1
ATOM 773 C CA . GLU A 1 96 ? -1.166 4.795 -15.838 1.00 89.94 96 GLU A CA 1
ATOM 774 C C . GLU A 1 96 ? -0.345 5.939 -16.424 1.00 89.94 96 GLU A C 1
ATOM 776 O O . GLU A 1 96 ? 0.471 6.577 -15.755 1.00 89.94 96 GLU A O 1
ATOM 781 N N . LYS A 1 97 ? -0.584 6.239 -17.702 1.00 88.88 97 LYS A N 1
ATOM 782 C CA . LYS A 1 97 ? -0.002 7.418 -18.342 1.00 88.88 97 LYS A CA 1
ATOM 783 C C . LYS A 1 97 ? -0.598 8.678 -17.722 1.00 88.88 97 LYS A C 1
ATOM 785 O O . LYS A 1 97 ? -1.805 8.880 -17.792 1.00 88.88 97 LYS A O 1
ATOM 790 N N . ASP A 1 98 ? 0.262 9.552 -17.208 1.00 87.81 98 ASP A N 1
ATOM 791 C CA . ASP A 1 98 ? -0.152 10.878 -16.761 1.00 87.81 98 ASP A CA 1
ATOM 792 C C . ASP A 1 98 ? 0.087 11.923 -17.857 1.00 87.81 98 ASP A C 1
ATOM 794 O O . ASP A 1 98 ? -0.856 12.472 -18.423 1.00 87.81 98 ASP A O 1
ATOM 798 N N . ARG A 1 99 ? 1.352 12.148 -18.235 1.00 84.50 99 ARG A N 1
ATOM 799 C CA . ARG A 1 99 ? 1.732 13.123 -19.271 1.00 84.50 99 ARG A CA 1
ATOM 800 C C . ARG A 1 99 ? 3.068 12.781 -19.928 1.00 84.50 99 ARG A C 1
ATOM 802 O O . ARG A 1 99 ? 3.790 11.893 -19.483 1.00 84.50 99 ARG A O 1
ATOM 809 N N . HIS A 1 100 ? 3.388 13.481 -21.011 1.00 85.56 100 HIS A N 1
ATOM 810 C CA . HIS A 1 100 ? 4.642 13.333 -21.745 1.00 85.56 100 HIS A CA 1
ATOM 811 C C . HIS A 1 100 ? 5.226 14.715 -22.030 1.00 85.56 100 HIS A C 1
ATOM 813 O O . HIS A 1 100 ? 4.575 15.518 -22.697 1.00 85.56 100 HIS A O 1
ATOM 819 N N . ASN A 1 101 ? 6.437 14.969 -21.530 1.00 81.06 101 ASN A N 1
ATOM 820 C CA . ASN A 1 101 ? 7.099 16.268 -21.612 1.00 81.06 101 ASN A CA 1
ATOM 821 C C . ASN A 1 101 ? 8.495 16.093 -22.223 1.00 81.06 101 ASN A C 1
ATOM 823 O O . ASN A 1 101 ? 9.418 15.648 -21.541 1.00 81.06 101 ASN A O 1
ATOM 827 N N . GLY A 1 102 ? 8.653 16.458 -23.498 1.00 82.25 102 GLY A N 1
ATOM 828 C CA . GLY A 1 102 ? 9.922 16.294 -24.215 1.00 82.25 102 GLY A CA 1
ATOM 829 C C . GLY A 1 102 ? 10.373 14.833 -24.223 1.00 82.25 102 GLY A C 1
ATOM 830 O O . GLY A 1 102 ? 9.622 13.969 -24.656 1.00 82.25 102 GLY A O 1
ATOM 831 N N . ASP A 1 103 ? 11.565 14.571 -23.690 1.00 82.12 103 ASP A N 1
ATOM 832 C CA . ASP A 1 103 ? 12.172 13.238 -23.580 1.00 82.12 103 ASP A CA 1
ATOM 833 C C . ASP A 1 103 ? 11.833 12.526 -22.251 1.00 82.12 103 ASP A C 1
ATOM 835 O O . ASP A 1 103 ? 12.574 11.666 -21.788 1.00 82.12 103 ASP A O 1
ATOM 839 N N . HIS A 1 104 ? 10.733 12.883 -21.581 1.00 84.50 104 HIS A N 1
ATOM 840 C CA . HIS A 1 104 ? 10.327 12.259 -20.317 1.00 84.50 104 HIS A CA 1
ATOM 841 C C . HIS A 1 104 ? 8.870 11.795 -20.354 1.00 84.50 104 HIS A C 1
ATOM 843 O O . HIS A 1 104 ? 7.949 12.568 -20.637 1.00 84.50 104 HIS A O 1
ATOM 849 N N . PHE A 1 105 ? 8.655 10.524 -20.010 1.00 85.19 105 PHE A N 1
ATOM 850 C CA . PHE A 1 105 ? 7.336 9.923 -19.842 1.00 85.19 105 PHE A CA 1
ATOM 851 C C . PHE A 1 105 ? 6.972 9.859 -18.369 1.00 85.19 105 PHE A C 1
ATOM 853 O O . PHE A 1 105 ? 7.690 9.253 -17.578 1.00 85.19 105 PHE A O 1
ATOM 860 N N . ILE A 1 106 ? 5.848 10.456 -17.994 1.00 87.81 106 ILE A N 1
ATOM 861 C CA . ILE A 1 106 ? 5.413 10.486 -16.602 1.00 87.81 106 ILE A CA 1
ATOM 862 C C . ILE A 1 106 ? 4.262 9.499 -16.437 1.00 87.81 106 ILE A C 1
ATOM 864 O O . ILE A 1 106 ? 3.240 9.585 -17.126 1.00 87.81 106 ILE A O 1
ATOM 868 N N . LEU A 1 107 ? 4.462 8.551 -15.527 1.00 88.12 107 LEU A N 1
ATOM 869 C CA . LEU A 1 107 ? 3.496 7.530 -15.151 1.00 88.12 107 LEU A CA 1
ATOM 870 C C . LEU A 1 107 ? 3.033 7.770 -13.710 1.00 88.12 107 LEU A C 1
ATOM 872 O O . LEU A 1 107 ? 3.818 8.193 -12.865 1.00 88.12 107 LEU A O 1
ATOM 876 N N . LYS A 1 108 ? 1.771 7.481 -13.412 1.00 88.38 108 LYS A N 1
ATOM 877 C CA . LYS A 1 108 ? 1.197 7.576 -12.064 1.00 88.38 108 LYS A CA 1
ATOM 878 C C . LYS A 1 108 ? 0.548 6.262 -11.674 1.00 88.38 108 LYS A C 1
ATOM 880 O O . LYS A 1 108 ? 0.004 5.578 -12.525 1.00 88.38 108 LYS A O 1
ATOM 885 N N . LYS A 1 109 ? 0.552 5.932 -10.393 1.00 85.25 109 LYS A N 1
ATOM 886 C CA . LYS A 1 109 ? -0.234 4.827 -9.843 1.00 85.25 109 LYS A CA 1
ATOM 887 C C . LYS A 1 109 ? -1.046 5.401 -8.688 1.00 85.25 109 LYS A C 1
ATOM 889 O O . LYS A 1 109 ? -0.575 6.296 -8.009 1.00 85.25 109 LYS A O 1
ATOM 894 N N . ILE A 1 110 ? -2.293 4.987 -8.499 1.00 75.19 110 ILE A N 1
ATOM 895 C CA . ILE A 1 110 ? -3.154 5.629 -7.484 1.00 75.19 110 ILE A CA 1
ATOM 896 C C . ILE A 1 110 ? -2.630 5.348 -6.062 1.00 75.19 110 ILE A C 1
ATOM 898 O O . ILE A 1 110 ? -2.732 6.195 -5.181 1.00 75.19 110 ILE A O 1
ATOM 902 N N . GLU A 1 111 ? -2.013 4.183 -5.863 1.00 69.19 111 GLU A N 1
ATOM 903 C CA . GLU A 1 111 ? -1.471 3.726 -4.577 1.00 69.19 111 GLU A CA 1
ATOM 904 C C . GLU A 1 111 ? -0.072 4.285 -4.258 1.00 69.19 111 GLU A C 1
ATOM 906 O O . GLU A 1 111 ? 0.29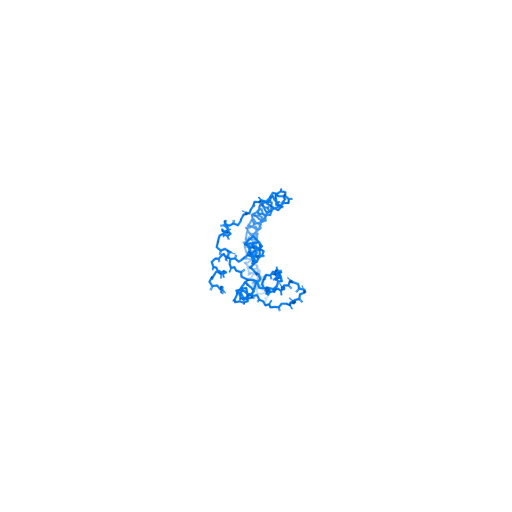6 4.394 -3.091 1.00 69.19 111 GLU A O 1
ATOM 911 N N . THR A 1 112 ? 0.724 4.634 -5.277 1.00 64.06 112 THR A N 1
ATOM 912 C CA . THR A 1 112 ? 2.128 5.060 -5.127 1.00 64.06 112 THR A CA 1
ATOM 913 C C . THR A 1 112 ? 2.398 6.361 -5.881 1.00 64.06 112 THR A C 1
ATOM 915 O O . THR A 1 112 ? 1.757 6.651 -6.879 1.00 64.06 112 THR A O 1
ATOM 918 N N . HIS A 1 113 ? 3.389 7.149 -5.462 1.00 69.88 113 HIS A N 1
ATOM 919 C CA . HIS A 1 113 ? 3.719 8.422 -6.118 1.00 69.88 113 HIS A CA 1
ATOM 920 C C . HIS A 1 113 ? 4.000 8.287 -7.634 1.00 69.88 113 HIS A C 1
ATOM 922 O O . HIS A 1 113 ? 4.350 7.223 -8.147 1.00 69.88 113 HIS A O 1
ATOM 928 N N . THR A 1 114 ? 3.862 9.404 -8.355 1.00 75.94 114 THR A N 1
ATOM 929 C CA . THR A 1 114 ? 4.235 9.553 -9.772 1.00 75.94 114 THR A CA 1
ATOM 930 C C . THR A 1 114 ? 5.703 9.238 -10.027 1.00 75.94 114 THR A C 1
ATOM 932 O O . THR A 1 114 ? 6.575 9.696 -9.290 1.00 75.94 114 THR A O 1
ATOM 935 N N . ILE A 1 115 ? 5.975 8.559 -11.139 1.00 79.06 115 ILE A N 1
ATOM 936 C CA . ILE A 1 115 ? 7.322 8.246 -11.610 1.00 79.06 115 ILE A CA 1
ATOM 937 C C . ILE A 1 115 ? 7.599 8.892 -12.957 1.00 79.06 115 ILE A C 1
ATOM 939 O O . ILE A 1 115 ? 6.709 9.066 -13.791 1.00 79.06 115 ILE A O 1
ATOM 943 N N . THR A 1 116 ? 8.865 9.223 -13.177 1.00 77.00 116 THR A N 1
ATOM 944 C CA . THR A 1 116 ? 9.335 9.779 -14.443 1.00 77.00 116 THR A CA 1
ATOM 945 C C . THR A 1 116 ? 10.284 8.782 -15.087 1.00 77.00 116 THR A C 1
ATOM 947 O O . THR A 1 116 ? 11.368 8.524 -14.574 1.00 77.00 116 THR A O 1
ATOM 950 N N . VAL A 1 117 ? 9.872 8.221 -16.219 1.00 77.75 117 VAL A N 1
ATOM 951 C CA . VAL A 1 117 ? 10.707 7.358 -17.049 1.00 77.75 117 VAL A CA 1
ATOM 952 C C . VAL A 1 117 ? 11.328 8.224 -18.145 1.00 77.75 117 VAL A C 1
ATOM 954 O O . VAL A 1 117 ? 10.595 8.731 -19.000 1.00 77.75 117 VAL A O 1
ATOM 957 N N . PRO A 1 118 ? 12.656 8.418 -18.159 1.00 76.00 118 PRO A N 1
ATOM 958 C CA . PRO A 1 118 ? 13.302 9.101 -19.264 1.00 76.00 118 PRO A CA 1
ATOM 959 C C . PRO A 1 118 ? 13.125 8.278 -20.547 1.00 76.00 118 PRO A C 1
ATOM 961 O O . PRO A 1 118 ? 13.231 7.050 -20.570 1.00 76.00 118 PRO A O 1
ATOM 964 N N . ILE A 1 119 ? 12.821 8.962 -21.636 1.00 74.81 119 ILE A N 1
ATOM 965 C CA . ILE A 1 119 ? 12.802 8.427 -22.989 1.00 74.81 119 ILE 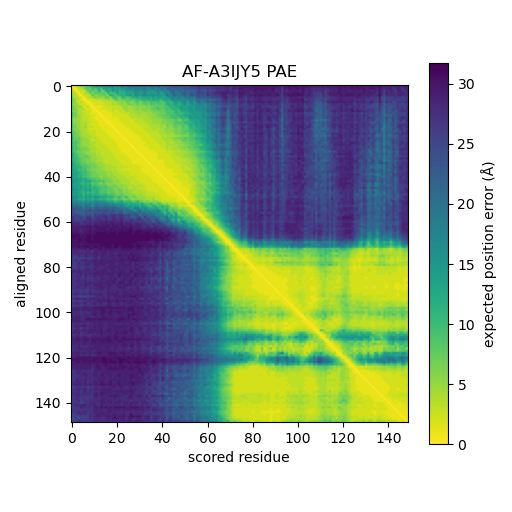A CA 1
ATOM 966 C C . ILE A 1 119 ? 14.040 8.998 -23.675 1.00 74.81 119 ILE A C 1
ATOM 968 O O . ILE A 1 119 ? 13.975 10.098 -24.214 1.00 74.81 119 ILE A O 1
ATOM 972 N N . PRO A 1 120 ? 15.174 8.280 -23.684 1.00 68.75 120 PRO A N 1
ATOM 973 C CA . PRO A 1 120 ? 16.288 8.695 -24.498 1.00 68.75 120 PRO A CA 1
ATOM 974 C C . PRO A 1 120 ? 15.849 8.704 -25.969 1.00 68.75 120 PRO A C 1
ATOM 976 O O . PRO A 1 120 ? 15.211 7.775 -26.488 1.00 68.75 120 PRO A O 1
ATOM 979 N N . HIS A 1 121 ? 16.151 9.823 -26.613 1.00 56.31 121 HIS A N 1
ATOM 980 C CA . HIS A 1 121 ? 15.809 10.133 -27.990 1.00 56.31 121 HIS A CA 1
ATOM 981 C C . HIS A 1 121 ? 16.411 9.111 -28.983 1.00 56.31 121 HIS A C 1
ATOM 983 O O . HIS A 1 121 ? 17.544 8.665 -28.817 1.00 56.31 121 HIS A O 1
ATOM 989 N N . PRO A 1 122 ? 15.682 8.764 -30.056 1.00 52.91 122 PRO A N 1
ATOM 990 C CA . PRO A 1 122 ? 14.669 7.719 -30.061 1.00 52.91 122 PRO A CA 1
ATOM 991 C C . PRO A 1 122 ? 15.258 6.287 -30.129 1.00 52.91 122 PRO A C 1
ATOM 993 O O . PRO A 1 122 ? 16.179 6.009 -30.890 1.00 52.91 122 PRO A O 1
ATOM 996 N N . ARG A 1 123 ? 14.602 5.339 -29.434 1.00 59.59 123 ARG A N 1
ATOM 997 C CA . ARG A 1 123 ? 14.854 3.869 -29.421 1.00 59.59 123 ARG A CA 1
ATOM 998 C C . ARG A 1 123 ? 16.071 3.376 -28.640 1.00 59.59 123 ARG A C 1
ATOM 1000 O O . ARG A 1 123 ? 16.374 2.187 -28.712 1.00 59.59 123 ARG A O 1
ATOM 1007 N N . GLN A 1 124 ? 16.715 4.232 -27.865 1.00 73.69 124 GLN A N 1
ATOM 1008 C CA . GLN A 1 124 ? 17.830 3.782 -27.050 1.00 73.69 124 GLN A CA 1
ATOM 1009 C C . GLN A 1 124 ? 17.367 2.988 -25.829 1.00 73.69 124 GLN A C 1
ATOM 1011 O O . GLN A 1 124 ? 16.229 3.082 -25.348 1.00 73.69 124 GLN A O 1
ATOM 1016 N N . GLU A 1 125 ? 18.280 2.149 -25.376 1.00 85.38 125 GLU A N 1
ATOM 1017 C CA . GLU A 1 125 ? 18.163 1.412 -24.136 1.00 85.38 125 GLU A CA 1
ATOM 1018 C C . GLU A 1 125 ? 18.286 2.375 -22.964 1.00 85.38 125 GLU A C 1
ATOM 1020 O O . GLU A 1 125 ? 19.033 3.355 -23.006 1.00 85.38 125 GLU A O 1
ATOM 1025 N N . LEU A 1 126 ? 17.524 2.106 -21.911 1.00 86.12 126 LEU A N 1
ATOM 1026 C CA . LEU A 1 126 ? 17.722 2.793 -20.652 1.00 86.12 126 LEU A CA 1
ATOM 1027 C C . LEU A 1 126 ? 19.058 2.360 -20.066 1.00 86.12 126 LEU A C 1
ATOM 1029 O O . LEU A 1 126 ? 19.400 1.178 -20.076 1.00 86.12 126 LEU A O 1
ATOM 1033 N N . ASN A 1 127 ? 19.785 3.316 -19.491 1.00 86.62 127 ASN A N 1
ATOM 1034 C CA . ASN A 1 127 ? 20.924 2.978 -18.658 1.00 86.62 127 ASN A CA 1
ATOM 1035 C C . ASN A 1 127 ? 20.431 2.057 -17.517 1.00 86.62 127 ASN A C 1
ATOM 1037 O O . ASN A 1 127 ? 19.485 2.435 -16.813 1.00 86.62 127 ASN A O 1
ATOM 1041 N N . PRO A 1 128 ? 21.049 0.880 -17.301 1.00 88.81 128 PRO A N 1
ATOM 1042 C CA . PRO A 1 128 ? 20.649 -0.049 -16.246 1.00 88.81 128 PRO A CA 1
ATOM 1043 C C . PRO A 1 128 ? 20.579 0.591 -14.856 1.00 88.81 128 PRO A C 1
ATOM 1045 O O . PRO A 1 128 ? 19.731 0.225 -14.046 1.00 88.81 128 PRO A O 1
ATOM 1048 N N . LEU A 1 129 ? 21.435 1.581 -14.583 1.00 86.56 129 LEU A N 1
ATOM 1049 C CA . LEU A 1 129 ? 21.422 2.338 -13.334 1.00 86.56 129 LEU A CA 1
ATOM 1050 C C . LEU A 1 129 ? 20.180 3.229 -13.220 1.00 86.56 129 LEU A C 1
ATOM 1052 O O . LEU A 1 129 ? 19.557 3.293 -12.165 1.00 86.56 129 LEU A O 1
ATOM 1056 N N . THR A 1 130 ? 19.787 3.882 -14.313 1.00 87.31 130 THR A N 1
ATOM 1057 C CA . THR A 1 130 ? 18.550 4.668 -14.368 1.00 87.31 130 THR A CA 1
ATOM 1058 C C . THR A 1 130 ? 17.340 3.775 -14.134 1.00 87.31 130 THR A C 1
ATOM 1060 O O . THR A 1 130 ? 16.483 4.117 -13.324 1.00 87.31 130 THR A O 1
ATOM 1063 N N . LEU A 1 131 ? 17.290 2.607 -14.779 1.00 88.81 131 LEU A N 1
ATOM 1064 C CA . LEU A 1 131 ? 16.191 1.664 -14.592 1.00 88.81 131 LEU A CA 1
ATOM 1065 C C . LEU A 1 131 ? 16.152 1.105 -13.162 1.00 88.81 131 LEU A C 1
ATOM 1067 O O . LEU A 1 131 ? 15.085 1.067 -12.558 1.00 88.81 131 LEU A O 1
ATOM 1071 N N . LYS A 1 132 ? 17.312 0.778 -12.578 1.00 88.00 132 LYS A N 1
ATOM 1072 C CA . LYS A 1 132 ? 17.432 0.392 -11.164 1.00 88.00 132 LYS A CA 1
ATOM 1073 C C . LYS A 1 132 ? 16.879 1.470 -10.231 1.00 88.00 132 LYS A C 1
ATOM 1075 O O . LYS A 1 132 ? 16.117 1.154 -9.322 1.00 88.00 132 LYS A O 1
ATOM 1080 N N . ASN A 1 133 ? 17.226 2.734 -10.465 1.00 86.38 133 ASN A N 1
ATOM 1081 C CA . ASN A 1 133 ? 16.736 3.843 -9.648 1.00 86.38 133 ASN A CA 1
ATOM 1082 C C . ASN A 1 133 ? 15.216 4.011 -9.767 1.00 86.38 133 ASN A C 1
ATOM 1084 O O . ASN A 1 133 ? 14.561 4.283 -8.767 1.00 86.38 133 ASN A O 1
ATOM 1088 N N . ILE A 1 134 ? 14.643 3.791 -10.954 1.00 87.44 134 ILE A N 1
ATOM 1089 C CA . ILE A 1 134 ? 13.187 3.815 -11.151 1.00 87.44 134 ILE A CA 1
ATOM 1090 C C . ILE A 1 134 ? 12.515 2.659 -10.394 1.00 87.44 134 ILE A C 1
ATOM 1092 O O . ILE A 1 134 ? 11.503 2.882 -9.733 1.00 87.44 134 ILE A O 1
ATOM 1096 N N . LEU A 1 135 ? 13.070 1.441 -10.429 1.00 88.12 135 LEU A N 1
ATOM 1097 C CA . LEU A 1 135 ? 12.541 0.303 -9.656 1.00 88.12 135 LEU A CA 1
ATOM 1098 C C . LEU A 1 135 ? 12.545 0.588 -8.149 1.00 88.12 135 LEU A C 1
ATOM 1100 O O . LEU A 1 135 ? 11.552 0.354 -7.467 1.00 88.12 135 LEU A O 1
ATOM 1104 N N . ILE A 1 136 ? 13.624 1.196 -7.656 1.00 84.31 136 ILE A N 1
ATOM 1105 C CA . ILE A 1 136 ? 13.740 1.640 -6.263 1.00 84.31 136 ILE A CA 1
ATOM 1106 C C . ILE A 1 136 ? 12.681 2.703 -5.929 1.00 84.31 136 ILE A C 1
ATOM 1108 O O . ILE A 1 136 ? 11.973 2.575 -4.935 1.00 84.31 136 ILE A O 1
ATOM 1112 N N . GLN A 1 137 ? 12.527 3.731 -6.767 1.00 82.81 137 GLN A N 1
ATOM 1113 C CA . GLN A 1 137 ? 11.543 4.803 -6.555 1.00 82.81 137 GLN A CA 1
ATOM 1114 C C . GLN A 1 137 ? 10.094 4.302 -6.591 1.00 82.81 137 GLN A C 1
ATOM 1116 O O . GLN A 1 137 ? 9.235 4.843 -5.900 1.00 82.81 137 GLN A O 1
ATOM 1121 N N . THR A 1 138 ? 9.824 3.278 -7.399 1.00 82.19 138 THR A N 1
ATOM 1122 C CA . THR A 1 138 ? 8.499 2.655 -7.529 1.00 82.19 138 THR A CA 1
ATOM 1123 C C . THR A 1 138 ? 8.222 1.585 -6.480 1.00 82.19 138 THR A C 1
ATOM 1125 O O . THR A 1 138 ? 7.095 1.101 -6.421 1.00 82.19 138 THR A O 1
ATOM 1128 N N . ASN A 1 139 ? 9.223 1.201 -5.680 1.00 83.31 139 ASN A N 1
ATOM 1129 C CA . ASN A 1 139 ? 9.170 0.019 -4.822 1.00 83.31 139 ASN A CA 1
ATOM 1130 C C . ASN A 1 139 ? 8.727 -1.248 -5.593 1.00 83.31 139 ASN A C 1
ATOM 1132 O O . ASN A 1 139 ? 7.946 -2.053 -5.090 1.00 83.31 139 ASN A O 1
ATOM 1136 N N . THR A 1 140 ? 9.197 -1.395 -6.837 1.00 85.50 140 THR A N 1
ATOM 1137 C CA . THR A 1 140 ? 8.918 -2.560 -7.694 1.00 85.50 140 THR A CA 1
ATOM 1138 C C . THR A 1 140 ? 10.045 -3.579 -7.543 1.00 85.50 140 THR A C 1
ATOM 1140 O O . THR A 1 140 ? 11.220 -3.205 -7.616 1.00 85.50 140 THR A O 1
ATOM 1143 N N . SER A 1 141 ? 9.713 -4.860 -7.352 1.00 88.00 141 SER A N 1
ATOM 1144 C CA . SER A 1 141 ? 10.720 -5.926 -7.325 1.00 88.00 141 SER A CA 1
ATOM 1145 C C . SER A 1 141 ? 11.327 -6.152 -8.718 1.00 88.00 141 SER A C 1
ATOM 1147 O O . SER A 1 141 ? 10.726 -5.812 -9.741 1.00 88.00 141 SER A O 1
ATOM 1149 N N . LEU A 1 142 ? 12.547 -6.697 -8.775 1.00 89.69 142 LEU A N 1
ATOM 1150 C CA . LEU A 1 142 ? 13.183 -7.006 -10.057 1.00 89.69 142 LEU A CA 1
ATOM 1151 C C . LEU A 1 142 ? 12.375 -8.074 -10.803 1.00 89.69 142 LEU A C 1
ATOM 1153 O O . LEU A 1 142 ? 12.128 -7.925 -11.995 1.00 89.69 142 LEU A O 1
ATOM 1157 N N . GLU A 1 143 ? 11.950 -9.112 -10.091 1.00 89.75 143 GLU A N 1
ATOM 1158 C CA . GLU A 1 143 ? 11.181 -10.238 -10.610 1.00 89.75 143 GLU A CA 1
ATOM 1159 C C . GLU A 1 143 ? 9.853 -9.774 -11.221 1.00 89.75 143 GLU A C 1
ATOM 1161 O O . GLU A 1 143 ? 9.625 -10.011 -12.407 1.00 89.75 143 GLU A O 1
ATOM 1166 N N . ASP A 1 144 ? 9.044 -9.005 -10.480 1.00 89.88 144 ASP A N 1
ATOM 1167 C CA . ASP A 1 144 ? 7.755 -8.501 -10.981 1.00 89.88 144 ASP A CA 1
ATOM 1168 C C . ASP A 1 144 ? 7.935 -7.654 -12.244 1.00 89.88 144 ASP A C 1
ATOM 1170 O O . ASP A 1 144 ? 7.117 -7.686 -13.166 1.00 89.88 144 ASP A O 1
ATOM 1174 N N . PHE A 1 145 ? 9.011 -6.869 -12.300 1.00 92.50 145 PHE A N 1
ATOM 1175 C CA . PHE A 1 145 ? 9.319 -6.068 -13.473 1.00 92.50 145 PHE A CA 1
ATOM 1176 C C . PHE A 1 145 ? 9.713 -6.932 -14.677 1.00 92.50 145 PHE A C 1
ATOM 1178 O O . PHE A 1 145 ? 9.212 -6.692 -15.778 1.00 92.50 145 PHE A O 1
ATOM 1185 N N . LEU A 1 146 ? 10.583 -7.929 -14.484 1.00 91.56 146 LEU A N 1
ATOM 1186 C CA . LEU A 1 146 ? 11.033 -8.824 -15.552 1.00 91.56 146 LEU A CA 1
ATOM 1187 C C . LEU A 1 146 ? 9.886 -9.675 -16.110 1.00 91.56 146 LEU A C 1
ATOM 1189 O O . LEU A 1 146 ? 9.785 -9.811 -17.330 1.00 91.56 146 LEU A O 1
ATOM 1193 N N . ASP A 1 147 ? 8.984 -10.153 -15.252 1.00 94.12 147 ASP A N 1
ATOM 1194 C CA . ASP A 1 147 ? 7.787 -10.910 -15.649 1.00 94.12 147 ASP A CA 1
ATOM 1195 C C . ASP A 1 147 ? 6.824 -10.083 -16.518 1.00 94.12 147 ASP A C 1
ATOM 1197 O O . ASP A 1 147 ? 6.003 -10.622 -17.265 1.00 94.12 147 ASP A O 1
ATOM 1201 N N . ASN A 1 148 ? 6.942 -8.752 -16.459 1.00 92.19 148 ASN A N 1
ATOM 1202 C CA . ASN A 1 148 ? 6.093 -7.813 -17.180 1.00 92.19 148 ASN A CA 1
ATOM 1203 C C . ASN A 1 148 ? 6.765 -7.132 -18.388 1.00 92.19 148 ASN A C 1
ATOM 1205 O O . ASN A 1 148 ? 6.094 -6.341 -19.066 1.00 92.19 148 ASN A O 1
ATOM 1209 N N . LEU A 1 149 ? 8.026 -7.444 -18.720 1.00 88.62 149 LEU A N 1
ATOM 1210 C CA . LEU A 1 149 ? 8.696 -6.948 -19.941 1.00 88.62 149 LEU A CA 1
ATOM 1211 C C . LEU A 1 149 ? 8.011 -7.388 -21.253 1.00 88.62 149 LEU A C 1
ATOM 1213 O O . LEU A 1 149 ? 8.273 -6.714 -22.280 1.00 88.62 149 LEU A O 1
#

Organism: NCBI:txid391612

Nearest PDB structures (foldseek):
  1whz-assembly1_A  TM=9.205E-01  e=2.036E-03  Thermus thermophilus
  6g26-assembly1_F  TM=9.081E-01  e=3.635E-03  Burkholderia pseudomallei K96243
  5v96-assembly1_A  TM=4.849E-01  e=1.121E+00  Naegleria fowleri
  4nhe-assembly2_C  TM=3.295E-01  e=1.121E+00  Streptococcus pneumoniae TIGR4
  4iq0-assembly1_C  TM=3.285E-01  e=1.360E+00  Streptococcus pneumoniae

InterPro domains:
  IPR012933 HicA mRNA interferase family [PF07927] (84-138)
  IPR038570 HicA superfamily [G3DSA:3.30.920.30] (79-147)